Protein AF-A0A0F5VJT5-F1 (afdb_monomer_lite)

Sequence (80 aa):
MGSDTESATPRPGVPVRGSTSGRPVMAALDLLGRRWALRILWELHQTPAGFRELQRRCERMSSSVLSTRLGELTEARLLA

Secondary structure (DSSP, 8-state):
--SSSSSSPP-TTS-BTTBSS--HHHHHHHHHTSTTHHHHHHHHHHS---HHHHHHHTTT--HHHHHHHHHHHHHTT---

Radius of gyration: 13.13 Å; chains: 1; bounding box: 38×16×34 Å

Structure (mmCIF, N/CA/C/O backbone):
data_AF-A0A0F5VJT5-F1
#
_entry.id   AF-A0A0F5VJT5-F1
#
loop_
_atom_site.group_PDB
_atom_site.id
_atom_site.type_symbol
_atom_site.label_atom_id
_atom_site.label_alt_id
_atom_site.label_comp_id
_atom_site.label_asym_id
_atom_site.label_entity_id
_atom_site.label_seq_id
_atom_site.pdbx_PDB_ins_code
_atom_site.Cartn_x
_atom_site.Cartn_y
_atom_site.Cartn_z
_atom_site.occupancy
_atom_site.B_iso_or_equiv
_atom_site.auth_seq_id
_atom_site.auth_comp_id
_atom_site.auth_asym_id
_atom_site.auth_atom_id
_atom_site.pdbx_PDB_model_num
ATOM 1 N N . MET A 1 1 ? 23.227 -3.393 -1.256 1.00 35.78 1 MET A N 1
ATOM 2 C CA . MET A 1 1 ? 22.729 -2.407 -2.238 1.00 35.78 1 MET A CA 1
ATOM 3 C C . MET A 1 1 ? 21.232 -2.655 -2.431 1.00 35.78 1 MET A C 1
ATOM 5 O O . MET A 1 1 ? 20.880 -3.508 -3.230 1.00 35.78 1 MET A O 1
ATOM 9 N N . GLY A 1 2 ? 20.340 -2.078 -1.619 1.00 40.16 2 GLY A N 1
ATOM 10 C CA . GLY A 1 2 ? 18.922 -2.485 -1.680 1.00 40.16 2 GLY A CA 1
ATOM 11 C C . GLY A 1 2 ? 17.928 -1.704 -0.821 1.00 40.16 2 GLY A C 1
ATOM 12 O O . GLY A 1 2 ? 16.840 -2.216 -0.569 1.00 40.16 2 GLY A O 1
ATOM 13 N N . SER A 1 3 ? 18.286 -0.505 -0.365 1.00 37.25 3 SER A N 1
ATOM 14 C CA . SER A 1 3 ? 17.515 0.250 0.630 1.00 37.25 3 SER A CA 1
ATOM 15 C C . SER A 1 3 ? 16.733 1.452 0.083 1.00 37.25 3 SER A C 1
ATOM 17 O O . SER A 1 3 ? 15.896 1.970 0.808 1.00 37.25 3 SER A O 1
ATOM 19 N N . ASP A 1 4 ? 16.903 1.853 -1.183 1.00 46.62 4 ASP A N 1
ATOM 20 C CA . ASP A 1 4 ? 16.315 3.125 -1.653 1.00 46.62 4 ASP A CA 1
ATOM 21 C C . ASP A 1 4 ? 14.953 2.988 -2.360 1.00 46.62 4 ASP A C 1
ATOM 23 O O . ASP A 1 4 ? 14.198 3.953 -2.441 1.00 46.62 4 ASP A O 1
ATOM 27 N N . THR A 1 5 ? 14.569 1.794 -2.834 1.00 50.88 5 THR A N 1
ATOM 28 C CA . THR A 1 5 ? 13.311 1.620 -3.598 1.00 50.88 5 THR A CA 1
ATOM 29 C C . THR A 1 5 ? 12.079 1.365 -2.722 1.00 50.88 5 THR A C 1
ATOM 31 O O . THR A 1 5 ? 10.960 1.552 -3.187 1.00 50.88 5 THR A O 1
ATOM 34 N N . GLU A 1 6 ? 12.237 0.939 -1.461 1.00 59.09 6 GLU A N 1
ATOM 35 C CA . GLU A 1 6 ? 11.077 0.653 -0.589 1.00 59.09 6 GLU A CA 1
ATOM 36 C C . GLU A 1 6 ? 10.363 1.927 -0.102 1.00 59.09 6 GLU A C 1
ATOM 38 O O . GLU A 1 6 ? 9.215 1.853 0.331 1.00 59.09 6 GLU A O 1
ATOM 43 N N . SER A 1 7 ? 11.016 3.088 -0.211 1.00 62.69 7 SER A N 1
ATOM 44 C CA . SER A 1 7 ? 10.507 4.364 0.308 1.00 62.69 7 SER A CA 1
ATOM 45 C C . SER A 1 7 ? 9.678 5.167 -0.699 1.00 62.69 7 SER A C 1
ATOM 47 O O . SER A 1 7 ? 8.905 6.025 -0.289 1.00 62.69 7 SER A O 1
ATOM 49 N N . ALA A 1 8 ? 9.840 4.934 -2.006 1.00 79.88 8 ALA A N 1
ATOM 50 C CA . ALA A 1 8 ? 9.168 5.719 -3.045 1.00 79.88 8 ALA A CA 1
ATOM 51 C C . ALA A 1 8 ? 7.983 4.953 -3.648 1.00 79.88 8 ALA A C 1
ATOM 53 O O . ALA A 1 8 ? 8.118 3.767 -3.962 1.00 79.88 8 ALA A O 1
ATOM 54 N N . THR A 1 9 ? 6.840 5.620 -3.839 1.00 87.56 9 THR A N 1
ATOM 55 C CA . THR A 1 9 ? 5.662 5.051 -4.513 1.00 87.56 9 THR A CA 1
ATOM 56 C C . THR A 1 9 ? 6.006 4.671 -5.960 1.00 87.56 9 THR A C 1
ATOM 58 O O . THR A 1 9 ? 6.488 5.528 -6.709 1.00 87.56 9 THR A O 1
ATOM 61 N N . PRO A 1 10 ? 5.767 3.420 -6.395 1.00 90.25 10 PRO A N 1
ATOM 62 C CA . PRO A 1 10 ? 6.033 2.984 -7.765 1.00 90.25 10 PRO A CA 1
ATOM 63 C C . PRO A 1 10 ? 5.197 3.761 -8.773 1.00 90.25 10 PRO A C 1
ATOM 65 O O . PRO A 1 10 ? 3.998 3.958 -8.577 1.00 90.25 10 PRO A O 1
ATOM 68 N N . ARG A 1 11 ? 5.816 4.166 -9.884 1.00 90.00 11 ARG A N 1
ATOM 69 C CA . ARG A 1 11 ? 5.142 4.921 -10.946 1.00 90.00 11 ARG A CA 1
ATOM 70 C C . ARG A 1 11 ? 5.195 4.159 -12.270 1.00 90.00 11 ARG A C 1
ATOM 72 O O . ARG A 1 11 ? 6.261 3.662 -12.635 1.00 90.00 11 ARG A O 1
ATOM 79 N N . PRO A 1 12 ? 4.078 4.078 -13.013 1.00 90.69 12 PRO A N 1
ATOM 80 C CA . PRO A 1 12 ? 4.095 3.602 -14.392 1.00 90.69 12 PRO A CA 1
ATOM 81 C C . PRO A 1 12 ? 5.102 4.380 -15.251 1.00 90.69 12 PRO A C 1
ATOM 83 O O . PRO A 1 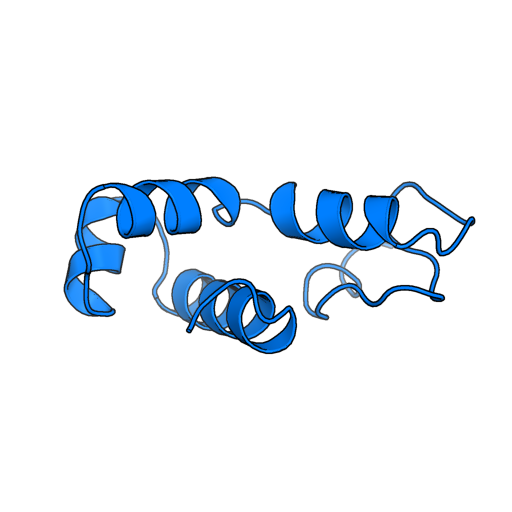12 ? 5.314 5.572 -15.040 1.00 90.69 12 PRO A O 1
ATOM 86 N N . GLY A 1 13 ? 5.715 3.710 -16.226 1.00 90.56 13 GLY A N 1
ATOM 87 C CA . GLY A 1 13 ? 6.735 4.294 -17.105 1.00 90.56 13 GLY A CA 1
ATOM 88 C C . GLY A 1 13 ? 8.153 4.296 -16.525 1.00 90.56 13 GLY A C 1
ATOM 89 O O . GLY A 1 13 ? 9.097 4.580 -17.255 1.00 90.56 13 GLY A O 1
ATOM 90 N N . VAL A 1 14 ? 8.325 3.927 -15.251 1.00 89.19 14 VAL A N 1
ATOM 91 C CA . VAL A 1 14 ? 9.631 3.817 -14.588 1.00 89.19 14 VAL A CA 1
ATOM 92 C C . VAL A 1 14 ? 9.891 2.352 -14.214 1.00 89.19 14 VAL A C 1
ATOM 94 O O . VAL A 1 14 ? 8.963 1.669 -13.776 1.00 89.19 14 VAL A O 1
ATOM 97 N N . PRO A 1 15 ? 11.120 1.829 -14.382 1.00 89.06 15 PRO A N 1
ATOM 98 C CA . PRO A 1 15 ? 11.502 0.524 -13.846 1.00 89.06 15 PRO A CA 1
ATOM 99 C C . PRO A 1 15 ? 11.208 0.400 -12.343 1.00 89.06 15 PRO A C 1
ATOM 101 O O . PRO A 1 15 ? 11.388 1.350 -11.584 1.00 89.06 15 PRO A O 1
ATOM 104 N N . VAL A 1 16 ? 10.785 -0.785 -11.909 1.00 90.81 16 VAL A N 1
ATOM 105 C CA . VAL A 1 16 ? 10.419 -1.088 -10.511 1.00 90.81 16 VAL A CA 1
ATOM 106 C C . VAL A 1 16 ? 11.152 -2.341 -10.031 1.00 90.81 16 VAL A C 1
ATOM 108 O O . VAL A 1 16 ? 11.859 -2.990 -10.811 1.00 90.81 16 VAL A O 1
ATOM 111 N N . ARG A 1 17 ? 11.027 -2.716 -8.750 1.00 83.00 17 ARG A N 1
ATOM 112 C CA . ARG A 1 17 ? 11.728 -3.899 -8.235 1.00 83.00 17 ARG A CA 1
ATOM 113 C C . ARG A 1 17 ? 11.277 -5.136 -9.016 1.00 83.00 17 ARG A C 1
ATOM 115 O O . ARG A 1 17 ? 10.091 -5.396 -9.177 1.00 83.00 17 ARG A O 1
ATOM 122 N N . GLY A 1 18 ? 12.240 -5.903 -9.522 1.00 83.12 18 GLY A N 1
ATOM 123 C CA . GLY A 1 18 ? 11.950 -7.106 -10.303 1.00 83.12 18 GLY A CA 1
ATOM 124 C C . GLY A 1 18 ? 11.432 -6.848 -11.725 1.00 83.12 18 GLY A C 1
ATOM 125 O O . GLY A 1 18 ? 11.019 -7.801 -12.381 1.00 83.12 18 GLY A O 1
ATOM 126 N N . SER A 1 19 ? 11.457 -5.605 -12.238 1.00 86.88 19 SER A N 1
ATOM 127 C CA . SER A 1 19 ? 11.100 -5.320 -13.636 1.00 86.88 19 SER A CA 1
ATOM 128 C C . SER A 1 19 ? 11.802 -4.103 -14.239 1.00 86.88 19 SER A C 1
ATOM 130 O O . SER A 1 19 ? 11.743 -3.001 -13.703 1.00 86.88 19 SER A O 1
ATOM 132 N N . THR A 1 20 ? 12.355 -4.267 -15.442 1.00 89.81 20 THR A N 1
ATOM 133 C CA . THR A 1 20 ? 12.958 -3.179 -16.236 1.00 89.81 20 THR A CA 1
ATOM 134 C C . THR A 1 20 ? 11.993 -2.532 -17.235 1.00 89.81 20 THR A C 1
ATOM 136 O O . THR A 1 20 ? 12.329 -1.534 -17.858 1.00 89.81 20 THR A O 1
ATOM 139 N N . SER A 1 21 ? 10.788 -3.087 -17.399 1.00 87.69 21 SER A N 1
ATOM 140 C CA . SER A 1 21 ? 9.881 -2.743 -18.507 1.00 87.69 21 SER A CA 1
ATOM 141 C C . SER A 1 21 ? 9.083 -1.445 -18.333 1.00 87.69 21 SER A C 1
ATOM 143 O O . SER A 1 21 ? 8.499 -0.963 -19.298 1.00 87.69 21 SER A O 1
ATOM 145 N N . GLY A 1 22 ? 8.963 -0.924 -17.107 1.00 87.56 22 GLY A N 1
ATOM 146 C CA . GLY A 1 22 ? 8.115 0.236 -16.798 1.00 87.56 22 GLY A CA 1
ATOM 147 C C . GLY A 1 22 ? 6.613 0.026 -17.040 1.00 87.56 22 GLY A C 1
ATOM 148 O O . GLY A 1 22 ? 5.841 0.985 -17.012 1.00 87.56 22 GLY A O 1
ATOM 149 N N . ARG A 1 23 ? 6.164 -1.215 -17.288 1.00 92.94 23 ARG A N 1
ATOM 150 C CA . ARG A 1 23 ? 4.751 -1.513 -17.563 1.00 92.94 23 ARG A CA 1
ATOM 151 C C . ARG A 1 23 ? 3.876 -1.119 -16.360 1.00 92.94 23 ARG A C 1
ATOM 153 O O . ARG A 1 23 ? 4.226 -1.485 -15.238 1.00 92.94 23 ARG A O 1
ATOM 160 N N . PRO A 1 24 ? 2.705 -0.481 -16.564 1.00 91.06 24 PRO A N 1
ATOM 161 C CA . PRO A 1 24 ? 1.835 -0.040 -15.467 1.00 91.06 24 PRO A CA 1
ATOM 162 C C . PRO A 1 24 ? 1.461 -1.152 -14.479 1.00 91.06 24 PRO A C 1
ATOM 164 O O . PRO A 1 24 ? 1.470 -0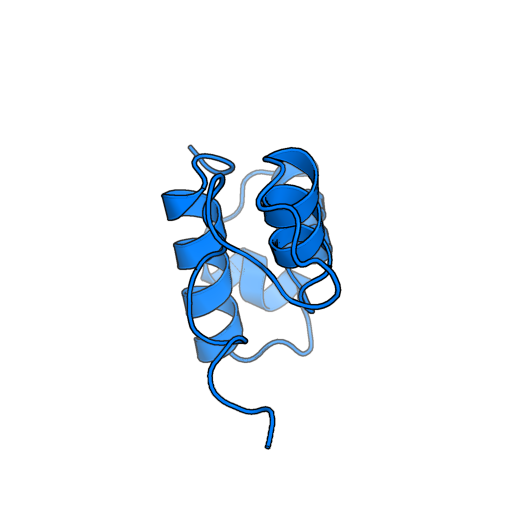.940 -13.271 1.00 91.06 24 PRO A O 1
ATOM 167 N N . VAL A 1 25 ? 1.214 -2.366 -14.988 1.00 92.44 25 VAL A N 1
ATOM 168 C CA . VAL A 1 25 ? 0.919 -3.541 -14.152 1.00 92.44 25 VAL A CA 1
ATOM 169 C C . VAL A 1 25 ? 2.068 -3.883 -13.201 1.00 92.44 25 VAL A C 1
ATOM 171 O O . VAL A 1 25 ? 1.820 -4.296 -12.077 1.00 92.44 25 VAL A O 1
ATOM 174 N N . MET A 1 26 ? 3.322 -3.660 -13.604 1.00 94.44 26 MET A N 1
ATOM 175 C CA . MET A 1 26 ? 4.476 -3.937 -12.748 1.00 94.44 26 MET A CA 1
ATOM 176 C C . MET A 1 26 ? 4.566 -2.930 -11.605 1.00 94.44 26 MET A C 1
ATOM 178 O O . MET A 1 26 ? 4.858 -3.331 -10.487 1.00 94.44 26 MET A O 1
ATOM 182 N N . ALA A 1 27 ? 4.256 -1.653 -11.852 1.00 92.50 27 ALA A N 1
ATOM 183 C CA . ALA A 1 27 ? 4.193 -0.645 -10.792 1.00 92.50 27 ALA A CA 1
ATOM 184 C C . ALA A 1 27 ? 3.084 -0.954 -9.773 1.00 92.50 27 ALA A C 1
ATOM 186 O O . ALA A 1 27 ? 3.313 -0.861 -8.568 1.00 92.50 27 ALA A O 1
ATOM 187 N N . ALA A 1 28 ? 1.913 -1.400 -10.242 1.00 92.00 28 ALA A N 1
ATOM 188 C CA . ALA A 1 28 ? 0.840 -1.845 -9.357 1.00 92.00 28 ALA A CA 1
ATOM 189 C C . ALA A 1 28 ? 1.258 -3.070 -8.525 1.00 92.00 28 ALA A C 1
ATOM 191 O O . ALA A 1 28 ? 1.071 -3.083 -7.311 1.00 92.00 28 ALA A O 1
ATOM 192 N N . LEU A 1 29 ? 1.864 -4.080 -9.158 1.00 92.38 29 LEU A N 1
ATOM 193 C CA . LEU A 1 29 ? 2.338 -5.280 -8.466 1.00 92.38 29 LEU A CA 1
ATOM 194 C C . LEU A 1 29 ? 3.473 -4.985 -7.474 1.00 92.38 29 LEU A C 1
ATOM 196 O O . LEU A 1 29 ? 3.487 -5.591 -6.406 1.00 92.38 29 LEU A O 1
ATOM 200 N N . ASP A 1 30 ? 4.377 -4.044 -7.773 1.00 93.00 30 ASP A N 1
ATOM 201 C CA . ASP A 1 30 ? 5.412 -3.598 -6.827 1.00 93.00 30 ASP A CA 1
ATOM 202 C C . ASP A 1 30 ? 4.772 -3.017 -5.563 1.00 93.00 30 ASP A C 1
ATOM 204 O O . ASP A 1 30 ? 5.112 -3.443 -4.462 1.00 93.00 30 ASP A O 1
ATOM 208 N N . LEU A 1 31 ? 3.793 -2.114 -5.718 1.00 92.62 31 LEU A N 1
ATOM 209 C CA . LEU A 1 31 ? 3.099 -1.477 -4.596 1.00 92.62 31 LEU A CA 1
ATOM 210 C C . LEU A 1 31 ? 2.279 -2.485 -3.780 1.00 92.62 31 LEU A C 1
ATOM 212 O O . LEU A 1 31 ? 2.400 -2.538 -2.557 1.00 92.62 31 LEU A O 1
ATOM 216 N N . LEU A 1 32 ? 1.466 -3.306 -4.446 1.00 92.81 32 LEU A N 1
ATOM 217 C CA . LEU A 1 32 ? 0.612 -4.300 -3.787 1.00 92.81 32 LEU A CA 1
ATOM 218 C C . LEU A 1 32 ? 1.429 -5.428 -3.139 1.00 92.81 32 LEU A C 1
ATOM 220 O O . LEU A 1 32 ? 1.017 -5.979 -2.119 1.00 92.81 32 LEU A O 1
ATOM 224 N N . GLY A 1 33 ? 2.604 -5.739 -3.689 1.00 92.00 33 GLY A N 1
ATOM 225 C CA . GLY A 1 33 ? 3.551 -6.693 -3.118 1.00 92.00 33 GLY A CA 1
ATOM 226 C C . GLY A 1 33 ? 4.280 -6.181 -1.872 1.00 92.00 33 GLY A C 1
ATOM 227 O O . GLY A 1 33 ? 4.912 -6.978 -1.172 1.00 92.00 33 GLY A O 1
ATOM 228 N N . ARG A 1 34 ? 4.200 -4.878 -1.547 1.00 91.38 34 ARG A N 1
ATOM 229 C CA . ARG A 1 34 ? 4.810 -4.338 -0.323 1.00 91.38 34 ARG A CA 1
ATOM 230 C C . ARG A 1 34 ? 4.127 -4.908 0.904 1.00 91.38 34 ARG A C 1
ATOM 232 O O . ARG A 1 34 ? 2.901 -5.018 0.991 1.00 91.38 34 ARG A O 1
ATOM 239 N N . ARG A 1 35 ? 4.938 -5.195 1.923 1.00 91.25 35 ARG A N 1
ATOM 240 C CA . ARG A 1 35 ? 4.439 -5.654 3.218 1.00 91.25 35 ARG A CA 1
ATOM 241 C C . ARG A 1 35 ? 3.373 -4.679 3.731 1.00 91.25 35 ARG A C 1
ATOM 243 O O . ARG A 1 35 ? 3.618 -3.473 3.771 1.00 91.25 35 ARG A O 1
ATOM 250 N N . TRP A 1 36 ? 2.230 -5.238 4.130 1.00 93.00 36 TRP A N 1
ATOM 251 C CA . TRP A 1 36 ? 1.017 -4.563 4.611 1.00 93.00 36 TRP A CA 1
ATOM 252 C C . TRP A 1 36 ? 0.109 -3.886 3.573 1.00 93.00 36 TRP A C 1
ATOM 254 O O . TRP A 1 36 ? -1.038 -3.627 3.925 1.00 93.00 36 TRP A O 1
ATOM 264 N N . ALA A 1 37 ? 0.520 -3.669 2.319 1.00 93.88 37 ALA A N 1
ATOM 26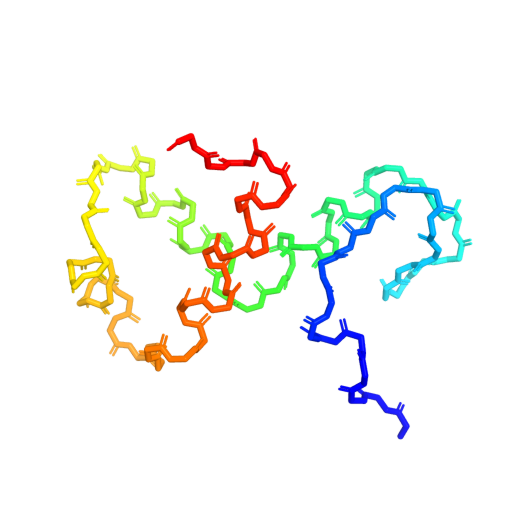5 C CA . ALA A 1 37 ? -0.315 -2.960 1.336 1.00 93.88 37 ALA A CA 1
ATOM 266 C C . ALA A 1 37 ? -1.660 -3.670 1.086 1.00 93.88 37 ALA A C 1
ATOM 268 O O . ALA A 1 37 ? -2.724 -3.094 1.314 1.00 93.88 37 ALA A O 1
ATOM 269 N N . LEU A 1 38 ? -1.625 -4.960 0.728 1.00 94.25 38 LEU A N 1
ATOM 270 C CA . LEU A 1 38 ? -2.842 -5.766 0.553 1.00 94.25 38 LEU A CA 1
ATOM 271 C C . LEU A 1 38 ? -3.643 -5.930 1.848 1.00 94.25 38 LEU A C 1
ATOM 273 O O . LEU A 1 38 ? -4.869 -5.955 1.811 1.00 94.25 38 LEU A O 1
ATOM 277 N N . ARG A 1 39 ? -2.968 -6.010 3.002 1.00 93.88 39 ARG A N 1
ATOM 278 C CA . ARG A 1 39 ? -3.639 -6.134 4.303 1.00 93.88 39 ARG A CA 1
ATOM 279 C C . ARG A 1 39 ? -4.458 -4.884 4.630 1.00 93.88 39 ARG A C 1
ATOM 281 O O . ARG A 1 39 ? -5.580 -5.020 5.098 1.00 93.88 39 ARG A O 1
ATOM 288 N N . ILE A 1 40 ? -3.916 -3.696 4.357 1.00 94.06 40 ILE A N 1
ATOM 289 C CA . ILE A 1 40 ? -4.611 -2.414 4.535 1.00 94.06 40 ILE A CA 1
ATOM 290 C C . ILE A 1 40 ? -5.833 -2.334 3.619 1.00 94.06 40 ILE A C 1
ATOM 292 O O . ILE A 1 40 ? -6.922 -2.015 4.090 1.00 94.06 40 ILE A O 1
ATOM 296 N N . LEU A 1 41 ? -5.667 -2.665 2.334 1.00 94.38 41 LEU A N 1
ATOM 297 C CA . LEU A 1 41 ? -6.773 -2.662 1.374 1.00 94.38 41 LEU A CA 1
ATOM 298 C C . LEU A 1 41 ? -7.880 -3.636 1.783 1.00 94.38 41 LEU A C 1
ATOM 300 O O . LEU A 1 41 ? -9.050 -3.274 1.745 1.00 94.38 41 LEU A O 1
ATOM 304 N N . TRP A 1 42 ? -7.512 -4.840 2.225 1.00 93.94 42 TRP A N 1
ATOM 305 C CA . TRP A 1 42 ? -8.465 -5.827 2.723 1.00 93.94 42 TRP A CA 1
ATOM 306 C C . TRP A 1 42 ? -9.256 -5.303 3.926 1.00 93.94 42 TRP A C 1
ATOM 308 O O . TRP A 1 42 ? -10.479 -5.376 3.942 1.00 93.94 42 TRP A O 1
ATOM 318 N N . GLU A 1 43 ? -8.578 -4.727 4.918 1.00 94.94 43 GLU A N 1
ATOM 319 C CA . GLU A 1 43 ? -9.237 -4.195 6.115 1.00 94.94 43 GLU A CA 1
ATOM 320 C C . GLU A 1 43 ? -10.201 -3.043 5.812 1.00 94.94 43 GLU A C 1
ATOM 322 O O . GLU A 1 43 ? -11.302 -2.994 6.366 1.00 94.94 43 GLU A O 1
ATOM 327 N N . LEU A 1 44 ? -9.814 -2.146 4.903 1.00 94.00 44 LEU A N 1
ATOM 328 C CA . LEU A 1 44 ? -10.669 -1.045 4.456 1.00 94.00 44 LEU A CA 1
ATOM 329 C C . LEU A 1 44 ? -11.835 -1.529 3.591 1.00 94.00 44 LEU A C 1
ATOM 331 O O . LEU A 1 44 ? -12.918 -0.951 3.662 1.00 94.00 44 LEU A O 1
ATOM 335 N N . HIS A 1 45 ? -11.633 -2.592 2.808 1.00 93.00 45 HIS A N 1
ATOM 336 C CA . HIS A 1 45 ? -12.695 -3.191 2.007 1.00 93.00 45 HIS A CA 1
ATOM 337 C C . HIS A 1 45 ? -13.795 -3.799 2.884 1.00 93.00 45 HIS A C 1
ATOM 339 O O . HIS A 1 45 ? -14.974 -3.636 2.574 1.00 93.00 45 HIS A O 1
ATOM 345 N N . GLN A 1 46 ? -13.424 -4.448 3.991 1.00 93.38 46 GLN A N 1
ATOM 346 C CA . GLN A 1 46 ? -14.392 -5.046 4.912 1.00 93.38 46 GLN A CA 1
ATOM 347 C C . GLN A 1 46 ? -15.248 -3.990 5.616 1.00 93.38 46 GLN A C 1
ATOM 349 O O . GLN A 1 46 ? -16.460 -4.155 5.754 1.00 93.38 46 GLN A O 1
ATOM 354 N N . THR A 1 47 ? -14.633 -2.922 6.126 1.00 92.56 47 THR A N 1
ATOM 355 C CA . THR A 1 47 ? -15.350 -1.844 6.820 1.00 92.56 47 THR A CA 1
ATOM 356 C C . THR A 1 47 ? -14.505 -0.573 6.824 1.00 92.56 47 THR A C 1
ATOM 358 O O . THR A 1 47 ? -13.344 -0.648 7.242 1.00 92.56 47 THR A O 1
ATOM 361 N N . PRO A 1 48 ? -15.080 0.601 6.488 1.00 92.44 48 PRO A N 1
ATOM 362 C CA . PRO A 1 48 ? -14.381 1.875 6.606 1.00 92.44 48 PRO A CA 1
ATOM 363 C C . PRO A 1 48 ? -13.775 2.054 8.001 1.00 92.44 48 PRO A C 1
ATOM 365 O O . PRO A 1 48 ? -14.434 1.830 9.018 1.00 92.44 48 PRO A O 1
ATOM 368 N N . ALA A 1 49 ? -12.507 2.450 8.057 1.00 93.56 49 ALA A N 1
ATOM 369 C CA . ALA A 1 49 ? -11.781 2.605 9.308 1.00 93.56 49 ALA A CA 1
ATOM 370 C C . ALA A 1 49 ? -10.906 3.857 9.275 1.00 93.56 49 ALA A C 1
ATOM 372 O O . ALA A 1 49 ? -10.217 4.131 8.295 1.00 93.56 49 ALA A O 1
ATOM 373 N N . GLY A 1 50 ? -10.901 4.599 10.383 1.00 91.75 50 GLY A N 1
ATOM 374 C CA . GLY A 1 50 ? -9.908 5.643 10.617 1.00 91.75 50 GLY A CA 1
ATOM 375 C C . GLY A 1 50 ? -8.545 5.052 10.993 1.00 91.75 50 GLY A C 1
ATOM 376 O O . GLY A 1 50 ? -8.435 3.880 11.355 1.00 91.75 50 GLY A O 1
ATOM 377 N N . PHE A 1 51 ? -7.507 5.889 10.994 1.00 91.81 51 PHE A N 1
ATOM 378 C CA . PHE A 1 51 ? -6.115 5.474 11.221 1.00 91.81 51 PHE A CA 1
ATOM 379 C C . PHE A 1 51 ? -5.910 4.597 12.468 1.00 91.81 51 PHE A C 1
ATOM 381 O O . PHE A 1 51 ? -5.306 3.531 12.388 1.00 91.81 51 PHE A O 1
ATOM 388 N N . ARG A 1 52 ? -6.443 5.014 13.627 1.00 91.06 52 ARG A N 1
ATOM 389 C CA . ARG A 1 52 ? -6.280 4.273 14.894 1.00 91.06 52 ARG A CA 1
ATOM 390 C C . ARG A 1 52 ? -6.935 2.897 14.860 1.00 91.06 52 ARG A C 1
ATOM 392 O O . ARG A 1 52 ? -6.388 1.953 15.414 1.00 91.06 52 ARG A O 1
ATOM 399 N N . GLU A 1 53 ? -8.103 2.796 14.234 1.00 92.75 53 GLU A N 1
ATOM 400 C CA . GLU A 1 53 ? -8.812 1.525 14.113 1.00 92.75 53 GLU A CA 1
ATOM 401 C C . GLU A 1 53 ? -8.074 0.587 13.162 1.00 92.75 53 GLU A C 1
ATOM 403 O O . GLU A 1 53 ? -7.811 -0.560 13.508 1.00 92.75 53 GLU A O 1
ATOM 408 N N . LEU A 1 54 ? -7.634 1.101 12.014 1.00 93.19 54 LEU A N 1
ATOM 409 C CA . LEU A 1 54 ? -6.834 0.342 11.061 1.00 93.19 54 LEU A CA 1
ATOM 410 C C . LEU A 1 54 ? -5.520 -0.157 11.693 1.00 93.19 54 LEU A C 1
ATOM 412 O O . LEU A 1 54 ? -5.139 -1.310 11.501 1.00 93.19 54 LEU A O 1
ATOM 416 N N . GLN A 1 55 ? -4.863 0.675 12.510 1.00 91.56 55 GLN A N 1
ATOM 417 C CA . GLN A 1 55 ? -3.667 0.291 13.262 1.00 91.56 55 GLN A CA 1
ATOM 418 C C . GLN A 1 55 ? -3.953 -0.848 14.249 1.00 91.56 55 GLN A C 1
ATOM 420 O O . GLN A 1 55 ? -3.162 -1.788 14.320 1.00 91.56 55 GLN A O 1
ATOM 425 N N . ARG A 1 56 ? -5.083 -0.794 14.972 1.00 90.75 56 ARG A N 1
ATOM 426 C CA . ARG A 1 56 ? -5.511 -1.885 15.862 1.00 90.75 56 ARG A CA 1
ATOM 427 C C . ARG A 1 56 ? -5.734 -3.178 15.088 1.00 90.75 56 ARG A C 1
ATOM 429 O O . ARG A 1 56 ? -5.138 -4.180 15.451 1.00 90.75 56 ARG A O 1
ATOM 436 N N . ARG A 1 57 ? -6.500 -3.145 13.991 1.00 91.50 57 ARG A N 1
ATOM 437 C CA . ARG A 1 57 ? -6.788 -4.330 13.152 1.00 91.50 57 ARG A CA 1
ATOM 438 C C . ARG A 1 57 ? -5.550 -4.924 12.476 1.00 91.50 57 ARG A C 1
ATOM 440 O O . ARG A 1 57 ? -5.547 -6.081 12.051 1.00 91.50 57 ARG A O 1
AT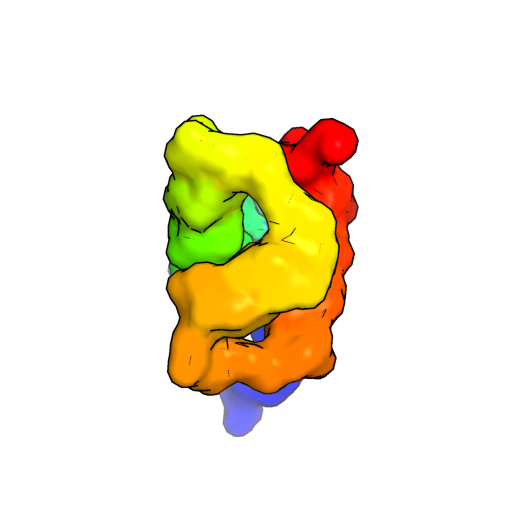OM 447 N N . CYS A 1 58 ? -4.490 -4.130 12.35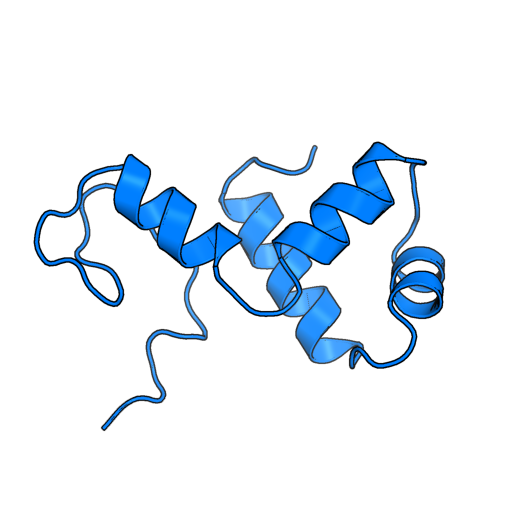6 1.00 89.88 58 CYS A N 1
ATOM 448 C CA . CYS A 1 58 ? -3.219 -4.575 11.805 1.00 89.88 58 CYS A CA 1
ATOM 449 C C . CYS A 1 58 ? -2.234 -5.111 12.859 1.00 89.88 58 CYS A C 1
ATOM 451 O O . CYS A 1 58 ? -1.116 -5.403 12.454 1.00 89.88 58 CYS A O 1
ATOM 453 N N . GLU A 1 59 ? -2.624 -5.229 14.142 1.00 72.12 59 GLU A N 1
ATOM 454 C CA . GLU A 1 59 ? -2.072 -5.947 15.330 1.00 72.12 59 GLU A CA 1
ATOM 455 C C . GLU A 1 59 ? -0.544 -6.105 15.558 1.00 72.12 59 GLU A C 1
ATOM 457 O O . GLU A 1 59 ? -0.130 -6.596 16.604 1.00 72.12 59 GLU A O 1
ATOM 462 N N . ARG A 1 60 ? 0.329 -5.690 14.637 1.00 74.31 60 ARG A N 1
ATOM 463 C CA . ARG A 1 60 ? 1.804 -5.730 14.693 1.00 74.31 60 ARG A CA 1
ATOM 464 C C . ARG A 1 60 ? 2.462 -4.667 13.799 1.00 74.31 60 ARG A C 1
ATOM 466 O O . ARG A 1 60 ? 3.682 -4.672 13.638 1.00 74.31 60 ARG A O 1
ATOM 473 N N . MET A 1 61 ? 1.684 -3.781 13.173 1.00 86.44 61 MET A N 1
ATOM 474 C CA . MET A 1 61 ? 2.219 -2.730 12.304 1.00 86.44 61 MET A CA 1
ATOM 475 C C . MET A 1 61 ? 2.622 -1.496 13.119 1.00 86.44 61 MET A C 1
ATOM 477 O O . MET A 1 61 ? 1.853 -1.025 13.958 1.00 86.44 61 MET A O 1
ATOM 481 N N . SER A 1 62 ? 3.807 -0.937 12.850 1.00 90.12 62 SER A N 1
ATOM 482 C CA . SER A 1 62 ? 4.167 0.372 13.400 1.00 90.12 62 SER A CA 1
ATOM 483 C C . SER A 1 62 ? 3.319 1.478 12.764 1.00 90.12 62 SER A C 1
ATOM 485 O O . SER A 1 62 ? 2.928 1.396 11.598 1.00 90.12 62 SER A O 1
ATOM 487 N N . SER A 1 63 ? 3.076 2.553 13.515 1.00 90.38 63 SER A N 1
ATOM 488 C CA . SER A 1 63 ? 2.360 3.734 13.017 1.00 90.38 63 SER A CA 1
ATOM 489 C C . SER A 1 63 ? 3.069 4.395 11.830 1.00 90.38 63 SER A C 1
ATOM 491 O O . SER A 1 63 ? 2.407 4.869 10.911 1.00 90.38 63 SER A O 1
ATOM 493 N N . SER A 1 64 ? 4.406 4.382 11.811 1.00 90.56 64 SER A N 1
ATOM 494 C CA . SER A 1 64 ? 5.207 4.901 10.697 1.00 90.56 64 SER A CA 1
ATOM 495 C C . SER A 1 64 ? 4.984 4.108 9.411 1.00 90.56 64 SER A C 1
ATOM 497 O O . SER A 1 64 ? 4.690 4.699 8.378 1.00 90.56 64 SER A O 1
ATOM 499 N N . VAL A 1 65 ? 5.033 2.773 9.480 1.00 91.25 65 VAL A N 1
ATOM 500 C CA . VAL A 1 65 ? 4.780 1.903 8.322 1.00 91.25 65 VAL A CA 1
ATOM 501 C C . VAL A 1 65 ? 3.346 2.080 7.833 1.00 91.25 65 VAL A C 1
ATOM 503 O O . VAL A 1 65 ? 3.132 2.173 6.627 1.00 91.25 65 VAL A O 1
ATOM 506 N N . LEU A 1 66 ? 2.377 2.197 8.746 1.00 93.19 66 LEU A N 1
ATOM 507 C CA . LEU A 1 66 ? 0.987 2.448 8.373 1.00 93.19 66 LEU A CA 1
ATOM 508 C C . LEU A 1 66 ? 0.830 3.778 7.630 1.00 93.19 66 LEU A C 1
ATOM 510 O O . LEU A 1 66 ? 0.218 3.814 6.566 1.00 93.19 66 LEU A O 1
ATOM 514 N N . SER A 1 67 ? 1.408 4.856 8.165 1.00 93.44 67 SER A N 1
ATOM 515 C CA . SER A 1 67 ? 1.351 6.183 7.548 1.00 93.44 67 SER A CA 1
ATOM 516 C C . SER A 1 67 ? 1.993 6.195 6.162 1.00 93.44 67 SER A C 1
ATOM 518 O O . SER A 1 67 ? 1.396 6.722 5.227 1.00 93.44 67 SER A O 1
ATOM 520 N N . THR A 1 68 ? 3.177 5.593 6.011 1.00 93.31 68 THR A N 1
ATOM 521 C CA . THR A 1 68 ? 3.856 5.489 4.712 1.00 93.31 68 THR A CA 1
ATOM 522 C C . THR A 1 68 ? 2.996 4.729 3.707 1.00 93.31 68 THR A C 1
ATOM 524 O O . THR A 1 68 ? 2.764 5.222 2.608 1.00 93.31 68 THR A O 1
ATOM 527 N N . ARG A 1 69 ? 2.459 3.565 4.089 1.00 93.75 69 ARG A N 1
ATOM 528 C CA . ARG A 1 69 ? 1.647 2.734 3.187 1.00 93.75 69 ARG A CA 1
ATOM 529 C C . ARG A 1 69 ? 0.338 3.414 2.790 1.00 93.75 69 ARG A C 1
ATOM 531 O O . ARG A 1 69 ? -0.047 3.335 1.629 1.00 93.75 69 ARG A O 1
ATOM 538 N N . LEU A 1 70 ? -0.333 4.106 3.713 1.00 94.00 70 LEU A N 1
ATOM 539 C CA . LEU A 1 70 ? -1.524 4.898 3.384 1.00 94.00 70 LEU A CA 1
ATOM 540 C C . LEU A 1 70 ? -1.194 6.024 2.395 1.00 94.00 70 LEU A C 1
ATOM 542 O O . LEU A 1 70 ? -1.956 6.237 1.453 1.00 94.00 70 LEU A O 1
ATOM 546 N N . GLY A 1 71 ? -0.051 6.693 2.572 1.00 93.81 71 GLY A N 1
ATOM 547 C CA . GLY A 1 71 ? 0.451 7.704 1.639 1.00 93.81 71 GLY A CA 1
ATOM 548 C C . GLY A 1 71 ? 0.671 7.141 0.235 1.00 93.81 71 GLY A C 1
ATOM 549 O O . GLY A 1 71 ? 0.087 7.646 -0.719 1.00 93.81 71 GLY A O 1
ATOM 550 N N . GLU A 1 72 ? 1.415 6.041 0.116 1.00 94.19 72 GLU A N 1
ATOM 551 C CA . GLU A 1 72 ? 1.681 5.377 -1.170 1.00 94.19 72 GLU A CA 1
ATOM 552 C C . GLU A 1 72 ? 0.389 4.938 -1.883 1.00 94.19 72 GLU A C 1
ATOM 554 O O . GLU A 1 72 ? 0.232 5.146 -3.087 1.00 94.19 72 GLU A O 1
ATOM 559 N N . LEU A 1 73 ? -0.565 4.356 -1.145 1.00 93.94 73 LEU A N 1
ATOM 560 C CA . LEU A 1 73 ? -1.856 3.933 -1.699 1.00 93.94 73 LEU A CA 1
ATOM 561 C C . LEU A 1 73 ? -2.728 5.128 -2.126 1.00 93.94 73 LEU A C 1
ATOM 563 O O . LEU A 1 73 ? -3.445 5.039 -3.125 1.00 93.94 73 LEU A O 1
ATOM 567 N N . THR A 1 74 ? -2.653 6.249 -1.404 1.00 93.75 74 THR A N 1
ATOM 568 C CA . THR A 1 74 ? -3.361 7.496 -1.747 1.00 93.75 74 THR A CA 1
ATOM 569 C C . THR A 1 74 ? -2.757 8.150 -2.989 1.00 93.75 74 THR A C 1
ATOM 571 O O . THR A 1 74 ? -3.486 8.528 -3.906 1.00 93.75 74 THR A O 1
ATOM 574 N N . GLU A 1 75 ? -1.426 8.228 -3.069 1.00 93.25 75 GLU A N 1
ATOM 575 C CA . GLU A 1 75 ? -0.701 8.722 -4.248 1.00 93.25 75 GLU A CA 1
ATOM 576 C C . GLU A 1 75 ? -1.008 7.886 -5.495 1.00 93.25 75 GLU A C 1
ATOM 578 O O . GLU A 1 75 ? -1.196 8.433 -6.582 1.00 93.25 75 GLU A O 1
ATOM 583 N N . ALA A 1 76 ? -1.131 6.566 -5.330 1.00 92.25 76 ALA A N 1
ATOM 584 C CA . ALA A 1 76 ? -1.538 5.646 -6.387 1.00 92.25 76 ALA A CA 1
ATOM 585 C C . ALA A 1 76 ? -3.047 5.687 -6.705 1.00 92.25 76 ALA A C 1
ATOM 587 O O . ALA A 1 76 ? -3.497 4.947 -7.580 1.00 92.25 76 ALA A O 1
ATOM 588 N N . ARG A 1 77 ? -3.827 6.543 -6.023 1.00 91.88 77 ARG A N 1
ATOM 589 C CA . ARG A 1 77 ? -5.283 6.706 -6.198 1.00 91.88 7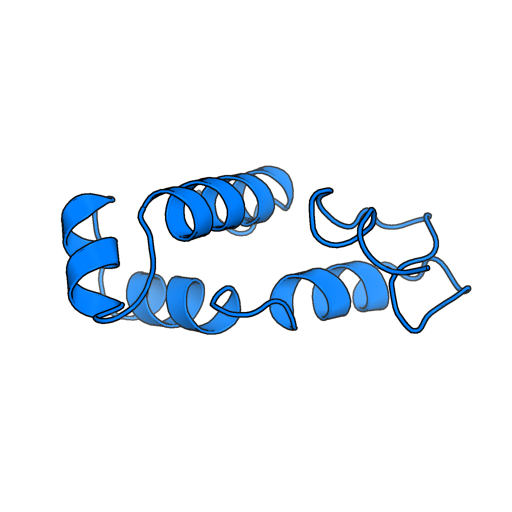7 ARG A CA 1
ATOM 590 C C . ARG A 1 77 ? -6.081 5.423 -5.934 1.00 91.88 77 ARG A C 1
ATOM 592 O O . ARG A 1 77 ? -7.153 5.232 -6.501 1.00 91.88 77 ARG A O 1
ATOM 599 N N . LEU A 1 78 ? -5.556 4.550 -5.073 1.00 90.88 78 LEU A N 1
ATOM 600 C CA . LEU A 1 78 ? -6.215 3.311 -4.641 1.00 90.88 78 LEU A CA 1
ATOM 601 C C . LEU A 1 78 ? -7.096 3.514 -3.401 1.00 90.88 78 LEU A C 1
ATOM 603 O O . LEU A 1 78 ? -7.929 2.664 -3.099 1.00 90.88 78 LEU A O 1
ATOM 607 N N . LEU A 1 79 ? -6.911 4.628 -2.694 1.00 89.19 79 LEU A N 1
ATOM 608 C CA . LEU A 1 79 ? -7.759 5.090 -1.597 1.00 89.19 79 LEU A CA 1
ATOM 609 C C . LEU A 1 79 ? -8.434 6.405 -2.008 1.00 89.19 79 LEU A C 1
ATOM 611 O O . LEU A 1 79 ? -7.852 7.180 -2.774 1.00 89.19 79 LEU A O 1
ATOM 615 N N . ALA A 1 80 ? -9.656 6.621 -1.520 1.00 75.88 80 ALA A N 1
ATOM 616 C CA . ALA A 1 80 ? -10.492 7.788 -1.804 1.00 75.88 80 ALA A CA 1
ATOM 617 C C . ALA A 1 80 ? -10.605 8.707 -0.584 1.00 75.88 80 ALA A C 1
ATOM 619 O O . ALA A 1 80 ? -10.657 8.169 0.547 1.00 75.88 80 ALA A O 1
#

pLDDT: mean 86.96, std 13.25, range [35.78, 94.94]

Foldseek 3Di:
DDPDQLQDQFDQPCAHVPGRPSHRVVSVCRLCVDPCLVVLLVVCVVDNDDLVVSVVSVVPDDSVNSVSSVVSCVVVVVDD